Protein AF-A0A348ALP2-F1 (afdb_monomer)

Solvent-accessible surface area (backbone atoms only — not comparable to full-atom values): 5242 Å² total; per-residue (Å²): 134,88,81,88,82,88,78,81,83,78,79,73,76,77,82,71,79,73,82,64,64,51,76,44,83,44,77,40,68,68,56,64,70,60,54,54,52,47,28,62,77,39,70,34,48,77,38,83,73,48,75,49,76,58,90,96,42,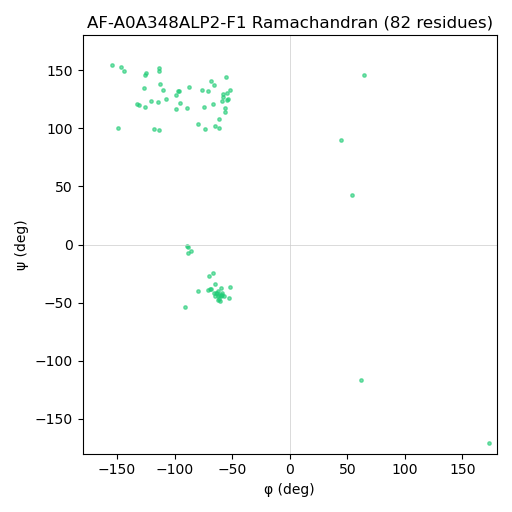56,38,38,31,30,39,34,34,25,51,63,74,35,46,54,53,39,51,55,52,51,51,57,60,73,76,106

Sequence (84 aa):
MNLQRMSTKKMGRRPTPKPVIVPEPVITSVKPERVAHLASECLVELRLVESRKEGAFWLHEYEVKGEPGKVEKFLARLRDIEMR

Radius of gyration: 22.91 Å; Cα contacts (8 Å, |Δi|>4): 105; chains: 1; bounding box: 57×34×69 Å

Foldseek 3Di:
DDDDDDDDDPDDDPPDPDQPWDWDKDKDLDDPVVLVVLCVVLVKDKDFPDWDDDPPTIITIITITDHPVSVVVSVVVRVVVRVD

Secondary structure (DSSP, 8-state):
-----------PPP-PPPP--EEEEEEE-S-HHHHHHHHHHHT-EEEEEEEEEETTEEEEEEEEEE-HHHHHHHHHHHHHHHT-

Mean predicted aligned error: 11.03 Å

Nearest PDB structures (foldseek):
  6dzs-assembly1_B  TM=5.725E-01  e=1.928E-01  Mycolicibacterium hassiacum DSM 44199
  8ucg-assembly1_B  TM=5.012E-01  e=1.803E-01  Palaeococcus pacificus DY20341
  8uch-assembly1_A-2  TM=5.082E-01  e=2.061E-01  Palaeococcus pacificus DY20341
  8ucf-assembly1_A  TM=5.203E-01  e=2.061E-01  Palaeococcus pacificus DY20341
  8uce-assembly1_B-2  TM=4.670E-01  e=3.763E-01  Palaeococcus pacificus DY20341

Structure (mmCIF, N/CA/C/O backbone):
data_AF-A0A348ALP2-F1
#
_entry.id   AF-A0A348ALP2-F1
#
loop_
_atom_site.group_PDB
_atom_site.id
_atom_site.type_symbol
_atom_site.label_atom_id
_atom_site.label_alt_id
_atom_site.label_comp_id
_atom_site.label_asym_id
_atom_site.label_entity_id
_atom_site.label_seq_id
_atom_site.pdbx_PDB_ins_code
_atom_site.Cartn_x
_atom_site.Cartn_y
_atom_site.Cartn_z
_atom_site.occupancy
_atom_site.B_iso_or_equiv
_atom_site.auth_seq_id
_atom_site.auth_comp_id
_atom_site.auth_asym_id
_atom_site.auth_atom_id
_atom_site.pdbx_PDB_model_num
ATOM 1 N N . MET A 1 1 ? -39.484 24.693 54.167 1.00 44.16 1 MET A N 1
ATOM 2 C CA . MET A 1 1 ? -39.640 23.235 53.971 1.00 44.16 1 MET A CA 1
ATOM 3 C C . MET A 1 1 ? -40.270 22.992 52.606 1.00 44.16 1 MET A C 1
ATOM 5 O O . MET A 1 1 ? -41.277 23.630 52.343 1.00 44.16 1 MET A O 1
ATOM 9 N N . ASN A 1 2 ? -39.692 22.067 51.822 1.00 43.75 2 ASN A N 1
ATOM 10 C CA . ASN A 1 2 ? -40.225 21.420 50.601 1.00 43.75 2 ASN A CA 1
ATOM 11 C C . ASN A 1 2 ? -40.494 22.316 49.366 1.00 43.75 2 ASN A C 1
ATOM 13 O O . ASN A 1 2 ? -40.868 23.466 49.502 1.00 43.75 2 ASN A O 1
ATOM 17 N N . LEU A 1 3 ? -40.319 21.888 48.111 1.00 48.88 3 LEU A N 1
ATOM 18 C CA . LEU A 1 3 ? -40.050 20.574 47.523 1.00 48.88 3 LEU A CA 1
ATOM 19 C C . LEU A 1 3 ? -39.321 20.771 46.173 1.00 48.88 3 LEU A C 1
ATOM 21 O O . LEU A 1 3 ? -39.452 21.803 45.518 1.00 48.88 3 LEU A O 1
ATOM 25 N N . GLN A 1 4 ? -38.558 19.757 45.782 1.00 55.12 4 GLN A N 1
ATOM 26 C CA . GLN A 1 4 ? -37.679 19.674 44.617 1.00 55.12 4 GLN A CA 1
ATOM 27 C C . GLN A 1 4 ? -38.366 19.966 43.2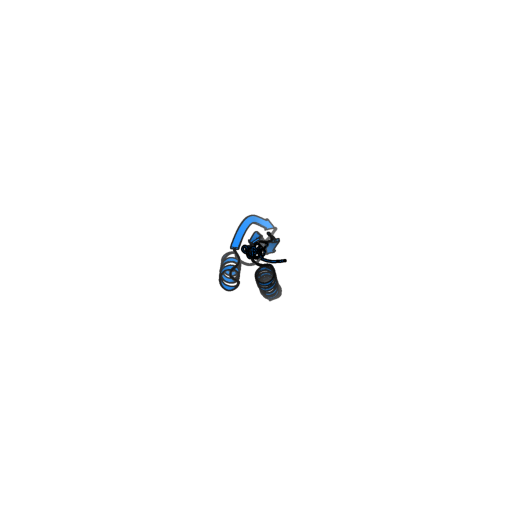69 1.00 55.12 4 GLN A C 1
ATOM 29 O O . GLN A 1 4 ? -39.466 19.488 43.001 1.00 55.12 4 GLN A O 1
ATOM 34 N N . ARG A 1 5 ? -37.640 20.619 42.352 1.00 53.50 5 ARG A N 1
ATOM 35 C CA . ARG A 1 5 ? -37.828 20.438 40.904 1.00 53.50 5 ARG A CA 1
ATOM 36 C C . ARG A 1 5 ? -36.579 19.785 40.326 1.00 53.50 5 ARG A C 1
ATOM 38 O O . ARG A 1 5 ? -35.569 20.437 40.084 1.00 53.50 5 ARG A O 1
ATOM 45 N N . MET A 1 6 ? -36.663 18.471 40.139 1.00 60.00 6 MET A N 1
ATOM 46 C CA . MET A 1 6 ? -35.758 17.727 39.273 1.00 60.00 6 MET A CA 1
ATOM 47 C C . MET A 1 6 ? -36.082 18.081 37.815 1.00 60.00 6 MET A C 1
ATOM 49 O O . MET A 1 6 ? -37.243 18.052 37.411 1.00 60.00 6 MET A O 1
ATOM 53 N N . SER A 1 7 ? -35.073 18.400 37.007 1.00 49.50 7 SER A N 1
ATOM 54 C CA . SER A 1 7 ? -35.206 18.408 35.547 1.00 49.50 7 SER A CA 1
ATOM 55 C C . SER A 1 7 ? -33.879 18.048 34.887 1.00 49.50 7 SER A C 1
ATOM 57 O O . SER A 1 7 ? -32.953 18.843 34.785 1.00 49.50 7 SER A O 1
ATOM 59 N N . THR A 1 8 ? -33.826 16.775 34.494 1.00 51.41 8 THR A N 1
ATOM 60 C CA . THR A 1 8 ? -33.167 16.221 33.304 1.00 51.41 8 THR A CA 1
ATOM 61 C C . THR A 1 8 ? -31.760 16.725 32.978 1.00 51.41 8 THR A C 1
ATOM 63 O O . THR A 1 8 ? -31.550 17.612 32.149 1.00 51.41 8 THR A O 1
ATOM 66 N N . LYS A 1 9 ? -30.772 16.028 33.543 1.00 50.50 9 LYS A N 1
ATOM 67 C CA . LYS A 1 9 ? -29.392 15.984 33.051 1.00 50.50 9 LYS A CA 1
ATOM 68 C C . LYS A 1 9 ? -29.393 15.393 31.632 1.00 50.50 9 LYS A C 1
ATOM 70 O O . LYS A 1 9 ? -29.503 14.180 31.469 1.00 50.50 9 LYS A O 1
ATOM 75 N N . LYS A 1 10 ? -29.303 16.242 30.598 1.00 56.75 10 LYS A N 1
ATOM 76 C CA . LYS A 1 10 ? -29.043 15.808 29.213 1.00 56.75 10 LYS A CA 1
ATOM 77 C C . LYS A 1 10 ? -27.740 15.001 29.200 1.00 56.75 10 LYS A C 1
ATOM 79 O O . LYS A 1 10 ? -26.673 15.553 29.457 1.00 56.75 10 LYS A O 1
ATOM 84 N N . MET A 1 11 ? -27.820 13.703 28.901 1.00 50.88 11 MET A N 1
ATOM 85 C CA . MET A 1 11 ? -26.650 12.910 28.523 1.00 50.88 11 MET A CA 1
ATOM 86 C C . MET A 1 11 ? -26.117 13.464 27.201 1.00 50.88 11 MET A C 1
ATOM 88 O O . MET A 1 11 ? -26.690 13.230 26.137 1.00 50.88 11 MET A O 1
ATOM 92 N N . GLY A 1 12 ? -25.037 14.240 27.275 1.00 54.62 12 GLY A N 1
ATOM 93 C CA . GLY A 1 12 ? -24.239 14.578 26.105 1.00 54.62 12 GLY A CA 1
ATOM 94 C C . GLY A 1 12 ? -23.729 13.287 25.474 1.00 54.62 12 GLY A C 1
ATOM 95 O O . GLY A 1 12 ? -23.099 12.469 26.146 1.00 54.62 12 GLY A O 1
ATOM 96 N N . ARG A 1 13 ? -24.038 13.083 24.192 1.00 59.53 13 ARG A N 1
ATOM 97 C CA . ARG A 1 13 ? -23.424 12.028 23.380 1.00 59.53 13 ARG A CA 1
ATOM 98 C C . ARG A 1 13 ? -21.908 12.200 23.497 1.00 59.53 13 ARG A C 1
ATOM 100 O O . ARG A 1 13 ? -21.414 13.302 23.262 1.00 59.53 13 ARG A O 1
ATOM 107 N N . ARG A 1 14 ? -21.178 11.150 23.896 1.00 61.66 14 ARG A N 1
ATOM 108 C CA . ARG A 1 14 ? -19.707 11.181 23.859 1.00 61.66 14 ARG A CA 1
ATOM 109 C C . ARG A 1 14 ? -19.305 11.538 22.424 1.00 61.66 14 ARG A C 1
ATOM 111 O O . ARG A 1 14 ? -19.841 10.904 21.512 1.00 61.66 14 ARG A O 1
ATOM 118 N N . PRO A 1 15 ? -18.419 12.519 22.194 1.00 58.75 15 PRO A N 1
ATOM 119 C CA . PRO A 1 15 ? -17.836 12.686 20.877 1.00 58.75 15 PRO A CA 1
ATOM 120 C C . PRO A 1 15 ? -17.080 11.391 20.577 1.00 58.75 15 PRO A C 1
ATOM 122 O O . PRO A 1 15 ? -16.084 11.079 21.225 1.00 58.75 15 PRO A O 1
ATOM 125 N N . THR A 1 16 ? -17.605 10.582 19.660 1.00 57.84 16 THR A N 1
ATOM 126 C CA . THR A 1 16 ? -16.835 9.486 19.082 1.00 57.84 16 THR A CA 1
ATOM 127 C C . THR A 1 16 ? -15.602 10.123 18.448 1.00 57.84 16 THR A C 1
ATOM 129 O O . THR A 1 16 ? -15.775 11.089 17.691 1.00 57.84 16 THR A O 1
ATOM 132 N N . PRO A 1 17 ? -14.378 9.673 18.775 1.00 58.28 17 PRO A N 1
ATOM 133 C CA . PRO A 1 17 ? -13.189 10.203 18.130 1.00 58.28 17 PRO A CA 1
ATOM 134 C C . PRO A 1 17 ? -13.388 10.053 16.624 1.00 58.28 17 PRO A C 1
ATOM 136 O O . PRO A 1 17 ? -13.724 8.972 16.139 1.00 58.28 17 PRO A O 1
ATOM 139 N N . LYS A 1 18 ? -13.284 11.167 15.892 1.00 59.94 18 LYS A N 1
ATOM 140 C CA . LYS A 1 18 ? -13.287 11.113 14.431 1.00 59.94 18 LYS A CA 1
ATOM 141 C C . LYS A 1 18 ? -12.118 10.202 14.045 1.00 59.94 18 LYS A C 1
ATOM 143 O O . LYS A 1 18 ? -11.034 10.419 14.593 1.00 59.94 18 LYS A O 1
ATOM 148 N N . PRO A 1 19 ? -12.313 9.192 13.182 1.00 59.06 19 PRO A N 1
ATOM 149 C CA . PRO A 1 19 ? -11.206 8.364 12.733 1.00 59.06 19 PRO A CA 1
ATOM 150 C C . PRO A 1 19 ? -10.158 9.299 12.131 1.00 59.06 19 PRO A C 1
ATOM 152 O O . PRO A 1 19 ? -10.449 10.065 11.211 1.00 59.06 19 PRO A O 1
ATOM 155 N N . VAL A 1 20 ? -8.974 9.321 12.739 1.00 61.31 20 VAL A N 1
ATOM 156 C CA . VAL A 1 20 ? -7.853 10.114 12.246 1.00 61.31 20 VAL A CA 1
ATOM 157 C C . VAL A 1 20 ? -7.358 9.384 11.009 1.00 61.31 20 VAL A C 1
ATOM 159 O O . VAL A 1 20 ? -6.693 8.359 11.114 1.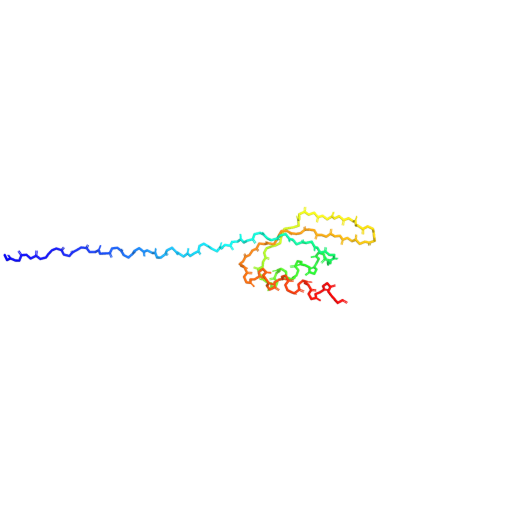00 61.31 20 VAL A O 1
ATOM 162 N N . ILE A 1 21 ? -7.772 9.871 9.843 1.00 68.12 21 ILE A N 1
ATOM 163 C CA . ILE A 1 21 ? -7.289 9.382 8.558 1.00 68.12 21 ILE A CA 1
ATOM 164 C C . ILE A 1 21 ? -5.936 10.050 8.350 1.00 68.12 21 ILE A C 1
ATOM 166 O O . ILE A 1 21 ? -5.877 11.249 8.071 1.00 68.12 21 ILE A O 1
ATOM 170 N N . VAL A 1 22 ? -4.860 9.297 8.560 1.00 68.56 22 VAL A N 1
ATOM 171 C CA . VAL A 1 22 ? -3.498 9.797 8.361 1.00 68.56 22 VAL A CA 1
ATOM 172 C C . VAL A 1 22 ? -3.113 9.527 6.906 1.00 68.56 22 VAL A C 1
ATOM 174 O O . VAL A 1 22 ? -3.113 8.360 6.511 1.00 68.56 22 VAL A O 1
ATOM 177 N N . PRO A 1 23 ? -2.851 10.565 6.090 1.00 75.69 23 PRO A N 1
ATOM 178 C CA . PRO A 1 23 ? -2.222 10.379 4.794 1.00 75.69 23 PRO A CA 1
ATOM 179 C C . PRO A 1 23 ? -0.739 10.070 5.012 1.00 75.69 23 PRO A C 1
ATOM 181 O O . PRO A 1 23 ? -0.012 10.900 5.559 1.00 75.69 23 PRO A O 1
ATOM 184 N N . GLU A 1 24 ? -0.295 8.891 4.591 1.00 81.38 24 GLU A N 1
ATOM 185 C CA . GLU A 1 24 ? 1.113 8.501 4.663 1.00 81.38 24 GLU A CA 1
ATOM 186 C C . GLU A 1 24 ? 1.687 8.324 3.247 1.00 81.38 24 GLU A C 1
ATOM 188 O O . GLU A 1 24 ? 1.116 7.561 2.457 1.00 81.38 24 GLU A O 1
ATOM 193 N N . PRO A 1 25 ? 2.766 9.050 2.883 1.00 86.38 25 PRO A N 1
ATOM 194 C CA . PRO A 1 25 ? 3.4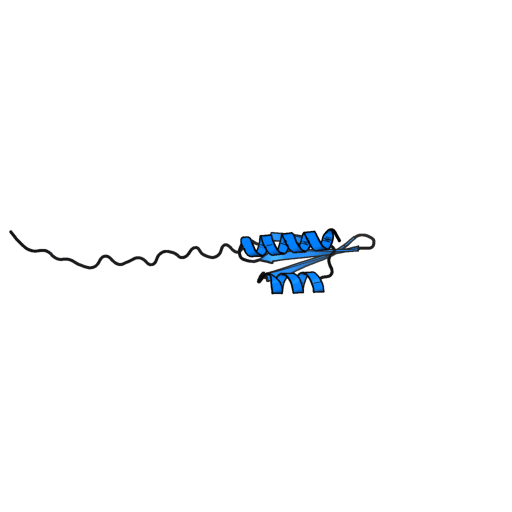04 8.907 1.582 1.00 86.38 25 PRO A CA 1
ATOM 195 C C . PRO A 1 25 ? 4.255 7.637 1.540 1.00 86.38 25 PRO A C 1
ATOM 197 O O . PRO A 1 25 ? 5.050 7.360 2.439 1.00 86.38 25 PRO A O 1
ATOM 200 N N . VAL A 1 26 ? 4.105 6.870 0.466 1.00 88.94 26 VAL A N 1
ATOM 201 C CA . VAL A 1 26 ? 4.773 5.587 0.262 1.00 88.94 26 VAL A CA 1
ATOM 202 C C . VAL A 1 26 ? 5.361 5.551 -1.133 1.00 88.94 26 VAL A C 1
ATOM 204 O O . VAL A 1 26 ? 4.635 5.634 -2.117 1.00 88.94 26 VAL A O 1
ATOM 207 N N . ILE A 1 27 ? 6.674 5.374 -1.221 1.00 90.81 27 ILE A N 1
ATOM 208 C CA . ILE A 1 27 ? 7.378 5.178 -2.487 1.00 90.81 27 ILE A CA 1
ATOM 209 C C . ILE A 1 27 ? 7.798 3.717 -2.548 1.00 90.81 27 ILE A C 1
ATOM 211 O O . ILE A 1 27 ? 8.457 3.232 -1.633 1.00 90.81 27 ILE A O 1
ATOM 215 N N . THR A 1 28 ? 7.415 3.020 -3.614 1.00 90.44 28 THR A N 1
ATOM 216 C CA . THR A 1 28 ? 7.743 1.604 -3.785 1.00 90.44 28 THR A CA 1
ATOM 217 C C . THR A 1 28 ? 8.023 1.259 -5.243 1.00 90.44 28 THR A C 1
ATOM 219 O O . THR A 1 28 ? 7.458 1.855 -6.163 1.00 90.44 28 THR A O 1
ATOM 222 N N . SER A 1 29 ? 8.897 0.275 -5.457 1.00 91.00 29 SER A N 1
ATOM 223 C CA . SER A 1 29 ? 9.129 -0.335 -6.775 1.00 91.00 29 SER A CA 1
ATOM 224 C C . SER A 1 29 ? 8.192 -1.516 -7.061 1.00 91.00 29 SER A C 1
ATOM 226 O O . SER A 1 29 ? 8.220 -2.107 -8.144 1.00 91.00 29 SER A O 1
ATOM 228 N N . VAL A 1 30 ? 7.338 -1.875 -6.095 1.00 88.88 30 VAL A N 1
ATOM 229 C CA . VAL A 1 30 ? 6.372 -2.961 -6.241 1.00 88.88 30 VAL A CA 1
ATOM 230 C C . VAL A 1 30 ? 5.346 -2.600 -7.312 1.00 88.88 30 VAL A C 1
ATOM 232 O O . VAL A 1 30 ? 4.823 -1.485 -7.365 1.00 88.88 30 VAL A O 1
ATOM 235 N N . LYS A 1 31 ? 5.027 -3.583 -8.162 1.00 88.38 31 LYS A N 1
ATOM 236 C CA . LYS A 1 31 ? 4.035 -3.430 -9.232 1.00 88.38 31 LYS A CA 1
ATOM 237 C C . LYS A 1 31 ? 2.709 -2.880 -8.679 1.00 88.38 31 LYS A C 1
ATOM 239 O O . LYS A 1 31 ? 2.195 -3.467 -7.720 1.00 88.38 31 LYS A O 1
ATOM 244 N N . PRO A 1 32 ? 2.097 -1.867 -9.323 1.00 88.94 32 PRO A N 1
ATOM 245 C CA . PRO A 1 32 ? 0.861 -1.237 -8.854 1.00 88.94 32 PRO A CA 1
ATOM 246 C C . PRO A 1 32 ? -0.272 -2.222 -8.553 1.00 88.94 32 PRO A C 1
ATOM 248 O O . PRO A 1 32 ? -0.989 -2.055 -7.574 1.00 88.94 32 PRO A O 1
ATOM 251 N N . GLU A 1 33 ? -0.389 -3.294 -9.339 1.00 91.12 33 GLU A N 1
ATOM 252 C CA . GLU A 1 33 ? -1.388 -4.356 -9.159 1.00 91.12 33 GLU A CA 1
ATOM 253 C C . GLU A 1 33 ? -1.285 -5.037 -7.782 1.00 91.12 33 GLU A C 1
ATOM 255 O O . GLU A 1 33 ? -2.295 -5.250 -7.112 1.00 91.12 33 GLU A O 1
ATOM 260 N N . ARG A 1 34 ? -0.059 -5.341 -7.322 1.00 91.12 34 ARG A N 1
ATOM 261 C CA . ARG A 1 34 ? 0.175 -5.950 -5.999 1.00 91.12 34 ARG A CA 1
ATOM 262 C C . ARG A 1 34 ? -0.102 -4.957 -4.878 1.00 91.12 34 ARG A C 1
ATOM 264 O O . ARG A 1 34 ? -0.674 -5.342 -3.862 1.00 91.12 34 ARG A O 1
ATOM 271 N N . VAL A 1 35 ? 0.284 -3.697 -5.068 1.00 91.94 35 VAL A N 1
ATOM 272 C CA . VAL A 1 35 ? 0.057 -2.625 -4.089 1.00 91.94 35 VAL A CA 1
ATOM 273 C C . VAL A 1 35 ? -1.448 -2.372 -3.919 1.00 91.94 35 VAL A C 1
ATOM 275 O O . VAL A 1 35 ? -1.942 -2.334 -2.794 1.00 91.94 35 VAL A O 1
ATOM 278 N N . ALA A 1 36 ? -2.200 -2.318 -5.023 1.00 91.31 36 ALA A N 1
ATOM 279 C CA . ALA A 1 36 ? -3.655 -2.183 -5.022 1.00 91.31 36 ALA A CA 1
ATOM 280 C C . ALA A 1 36 ? -4.352 -3.364 -4.328 1.00 91.31 36 ALA A C 1
ATOM 282 O O . ALA A 1 36 ? -5.248 -3.159 -3.507 1.00 91.31 36 ALA A O 1
ATOM 283 N N . HIS A 1 37 ? -3.907 -4.596 -4.599 1.00 93.81 37 HIS A N 1
ATOM 284 C CA . HIS A 1 37 ? -4.431 -5.782 -3.923 1.00 93.81 37 HIS A CA 1
ATOM 285 C C . HIS A 1 37 ? -4.186 -5.724 -2.407 1.00 93.81 37 HIS A C 1
ATOM 287 O O . HIS A 1 37 ? -5.112 -5.919 -1.622 1.00 93.81 37 HIS A O 1
ATOM 293 N N . LEU A 1 38 ? -2.963 -5.386 -1.982 1.00 93.19 38 LEU A N 1
ATOM 294 C CA . LEU A 1 38 ? -2.612 -5.236 -0.566 1.00 93.19 38 LEU A CA 1
ATOM 295 C C . LEU A 1 38 ? -3.462 -4.185 0.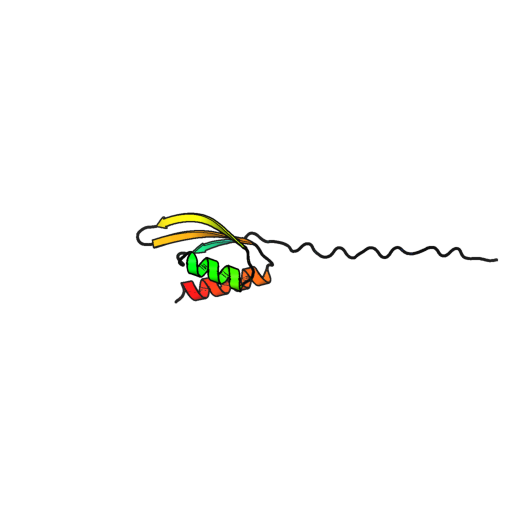150 1.00 93.19 38 LEU A C 1
ATOM 297 O O . LEU A 1 38 ? -3.873 -4.400 1.291 1.00 93.19 38 LEU A O 1
ATOM 301 N N . ALA A 1 39 ? -3.723 -3.051 -0.497 1.00 92.31 39 ALA A N 1
ATOM 302 C CA . ALA A 1 39 ? -4.554 -2.009 0.088 1.00 92.31 39 ALA A CA 1
ATOM 303 C C . ALA A 1 39 ? -6.000 -2.460 0.273 1.00 92.31 39 ALA A C 1
ATOM 305 O O . ALA A 1 39 ? -6.575 -2.239 1.340 1.00 92.31 39 ALA A O 1
ATOM 306 N N . SER A 1 40 ? -6.547 -3.174 -0.715 1.00 92.56 40 SER A N 1
ATOM 307 C CA . SER A 1 40 ? -7.869 -3.788 -0.604 1.00 92.56 40 SER A CA 1
ATOM 308 C C . SER A 1 40 ? -7.933 -4.790 0.553 1.00 92.56 40 SER A C 1
ATOM 310 O O . SER A 1 40 ? -8.888 -4.766 1.327 1.00 92.56 40 SER A O 1
ATOM 312 N N . GLU A 1 41 ? -6.918 -5.644 0.721 1.00 93.50 41 GLU A N 1
ATOM 313 C CA . GLU A 1 41 ? -6.849 -6.595 1.842 1.00 93.50 41 GLU A CA 1
ATOM 314 C C . GLU A 1 41 ? -6.735 -5.906 3.208 1.00 93.50 41 GLU A C 1
ATOM 316 O O . GLU A 1 41 ? -7.239 -6.409 4.215 1.00 93.50 41 GLU A O 1
ATOM 321 N N . CYS A 1 42 ? -6.044 -4.766 3.260 1.00 92.12 42 CYS A N 1
ATOM 322 C CA . CYS A 1 42 ? -5.812 -4.019 4.495 1.00 92.12 42 CYS A CA 1
ATOM 323 C C . CYS A 1 42 ? -6.910 -2.987 4.792 1.00 92.12 42 CYS A C 1
ATOM 325 O O . CYS A 1 42 ? -6.863 -2.360 5.850 1.00 92.12 42 CYS A O 1
ATOM 327 N N . LEU A 1 43 ? -7.914 -2.849 3.915 1.00 91.06 43 LEU A N 1
ATOM 328 C CA . LEU A 1 43 ? -8.992 -1.860 4.016 1.00 91.06 43 LEU A CA 1
ATOM 329 C C . LEU A 1 43 ? -8.452 -0.425 4.150 1.00 91.06 43 LEU A C 1
ATOM 331 O O . LEU A 1 43 ? -8.934 0.351 4.981 1.00 91.06 43 LEU A O 1
ATOM 335 N N . VAL A 1 44 ? -7.428 -0.103 3.357 1.00 92.69 44 VAL A N 1
ATOM 336 C CA . VAL A 1 44 ? -6.863 1.246 3.226 1.00 92.69 44 VAL A CA 1
ATOM 337 C C . VAL A 1 44 ? -7.121 1.777 1.823 1.00 92.69 44 VAL A C 1
ATOM 339 O O . VAL A 1 44 ? -7.192 1.022 0.854 1.00 92.69 44 VAL A O 1
ATOM 342 N N . GLU A 1 45 ? -7.265 3.088 1.710 1.00 91.06 45 GLU A N 1
ATOM 343 C CA . GLU A 1 45 ? -7.372 3.771 0.430 1.00 91.06 45 GLU A CA 1
ATOM 344 C C . GLU A 1 45 ? -5.973 4.099 -0.088 1.00 91.06 45 GLU A C 1
ATOM 346 O O . GLU A 1 45 ? -5.118 4.586 0.653 1.00 91.06 45 GLU A O 1
ATOM 351 N N . LEU A 1 46 ? -5.750 3.850 -1.375 1.00 91.81 46 L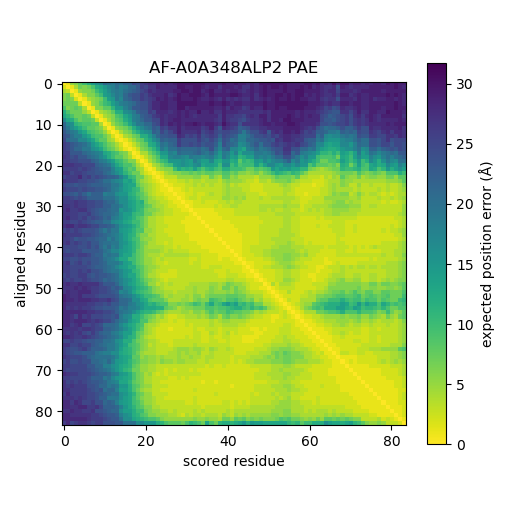EU A N 1
ATOM 352 C CA . LEU A 1 46 ? -4.541 4.248 -2.084 1.00 91.81 46 LEU A CA 1
ATOM 353 C C . LEU A 1 46 ? -4.878 5.310 -3.112 1.00 91.81 46 LEU A C 1
ATOM 355 O O . LEU A 1 46 ? -5.829 5.175 -3.882 1.00 91.81 46 LEU A O 1
ATOM 359 N N . ARG A 1 47 ? -4.014 6.311 -3.200 1.00 91.31 47 ARG A N 1
ATOM 360 C CA . ARG A 1 47 ? -4.005 7.264 -4.297 1.00 91.31 47 ARG A CA 1
ATOM 361 C C . ARG A 1 47 ? -2.618 7.291 -4.907 1.00 91.31 47 ARG A C 1
ATOM 363 O O . ARG A 1 47 ? -1.668 7.654 -4.229 1.00 91.31 47 ARG A O 1
ATOM 370 N N . LEU A 1 48 ? -2.503 6.935 -6.182 1.00 89.75 48 LEU A N 1
ATOM 371 C CA . LEU A 1 48 ? -1.259 7.131 -6.920 1.00 89.75 48 LEU A CA 1
ATOM 372 C C . LEU A 1 48 ? -1.009 8.639 -7.068 1.00 89.75 48 LEU A C 1
ATOM 374 O O . LEU A 1 48 ? -1.860 9.357 -7.596 1.00 89.75 48 LEU A O 1
ATOM 378 N N . VAL A 1 49 ? 0.128 9.100 -6.558 1.00 91.75 49 VAL A N 1
ATOM 379 C CA . VAL A 1 49 ? 0.577 10.494 -6.628 1.00 91.75 49 VAL A CA 1
ATOM 380 C C . VAL A 1 49 ? 1.424 10.681 -7.876 1.00 91.75 49 VAL A C 1
ATOM 382 O O . VAL A 1 49 ? 1.115 11.526 -8.711 1.00 91.75 49 VAL A O 1
ATOM 385 N N . GLU A 1 50 ? 2.450 9.846 -8.033 1.00 91.31 50 GLU A N 1
ATOM 386 C CA . GLU A 1 50 ? 3.394 9.935 -9.139 1.00 91.31 50 GLU A CA 1
ATOM 387 C C . GLU A 1 50 ? 3.889 8.543 -9.545 1.00 91.31 50 GLU A C 1
ATOM 389 O O . GLU A 1 50 ? 3.915 7.595 -8.761 1.00 91.31 50 GLU A O 1
ATOM 394 N N . SER A 1 51 ? 4.269 8.390 -10.809 1.00 91.44 51 SER A N 1
ATOM 395 C CA . SER A 1 51 ? 5.027 7.235 -11.283 1.00 91.44 51 SER A CA 1
ATOM 396 C C . SER A 1 51 ? 6.203 7.734 -12.093 1.00 91.44 51 SER A C 1
ATOM 398 O O . SER A 1 51 ? 6.014 8.399 -13.111 1.00 91.44 51 SER A O 1
ATOM 400 N N . ARG A 1 52 ? 7.413 7.398 -11.655 1.00 92.19 52 ARG A N 1
ATOM 401 C CA . ARG A 1 52 ? 8.646 7.803 -12.323 1.00 92.19 52 ARG A CA 1
ATOM 402 C C . ARG A 1 52 ? 9.498 6.592 -12.656 1.00 92.19 52 ARG A C 1
ATOM 404 O O . ARG A 1 52 ? 9.506 5.597 -11.935 1.00 92.19 52 ARG A O 1
ATOM 411 N N . LYS A 1 53 ? 10.233 6.677 -13.760 1.00 91.31 53 LYS A N 1
ATOM 412 C CA . LYS A 1 53 ? 11.215 5.662 -14.135 1.00 91.31 53 LYS A CA 1
ATOM 413 C C . LYS A 1 53 ? 12.589 6.101 -13.648 1.00 91.31 53 LYS A C 1
ATOM 415 O O . LYS A 1 53 ? 13.066 7.162 -14.042 1.00 91.31 53 LYS A O 1
ATOM 420 N N . GLU A 1 54 ? 13.225 5.279 -12.826 1.00 88.62 54 GLU A N 1
ATOM 421 C CA . GLU A 1 54 ? 14.556 5.532 -12.282 1.00 88.62 54 GLU A CA 1
ATOM 422 C C . GLU A 1 54 ? 15.504 4.423 -12.761 1.00 88.62 54 GLU A C 1
ATOM 424 O O . GLU A 1 54 ? 15.489 3.285 -12.289 1.00 88.62 54 GLU A O 1
ATOM 429 N N . GLY A 1 55 ? 16.275 4.732 -13.809 1.00 87.31 55 GLY A N 1
ATOM 430 C CA . GLY A 1 55 ? 17.133 3.761 -14.490 1.00 87.31 55 GLY A CA 1
ATOM 431 C C . GLY A 1 55 ? 16.337 2.613 -15.124 1.00 87.31 55 GLY A C 1
ATOM 432 O O . GLY A 1 55 ? 15.551 2.819 -16.054 1.00 87.31 55 GLY A O 1
ATOM 433 N N . ALA A 1 56 ? 16.564 1.391 -14.636 1.00 86.75 56 ALA A N 1
ATOM 434 C CA . ALA A 1 56 ? 15.883 0.180 -15.099 1.00 86.75 56 ALA A CA 1
ATOM 435 C C . ALA A 1 56 ? 14.562 -0.112 -14.358 1.00 86.75 56 ALA A C 1
ATOM 437 O O . ALA A 1 56 ? 13.833 -1.015 -14.769 1.00 86.75 56 ALA A O 1
ATOM 438 N N . PHE A 1 57 ? 14.237 0.640 -13.302 1.00 85.00 57 PHE A N 1
ATOM 439 C CA . PHE A 1 57 ? 13.106 0.360 -12.418 1.00 85.00 57 PHE A CA 1
ATOM 440 C C . PHE A 1 57 ? 12.020 1.433 -12.525 1.00 85.00 57 PHE A C 1
ATOM 442 O O . PHE A 1 57 ? 12.288 2.592 -12.844 1.00 85.00 57 PHE A O 1
ATOM 449 N N . TRP A 1 58 ? 10.778 1.038 -12.254 1.00 89.19 58 TRP A N 1
ATOM 450 C CA . TRP A 1 58 ? 9.675 1.968 -12.039 1.00 89.19 58 TRP A CA 1
ATOM 451 C C . TRP A 1 58 ? 9.494 2.178 -10.542 1.00 89.19 58 TRP A C 1
ATOM 453 O O . TRP A 1 58 ? 9.466 1.214 -9.781 1.00 89.19 58 TRP A O 1
ATOM 463 N N . LEU A 1 59 ? 9.385 3.437 -10.138 1.00 91.69 59 LEU A N 1
ATOM 464 C CA . LEU A 1 59 ? 9.025 3.852 -8.793 1.00 91.69 59 LEU A CA 1
ATOM 465 C C . LEU A 1 59 ? 7.635 4.468 -8.840 1.00 91.69 59 LEU A C 1
ATOM 467 O O . LEU A 1 59 ? 7.333 5.306 -9.692 1.00 91.69 59 LEU A O 1
ATOM 471 N N . HIS A 1 60 ? 6.800 4.046 -7.905 1.00 92.00 60 HIS A N 1
ATOM 472 C CA . HIS A 1 60 ? 5.438 4.514 -7.765 1.00 92.00 60 HIS A CA 1
ATOM 473 C C . HIS A 1 60 ? 5.281 5.141 -6.386 1.00 92.00 60 HIS A C 1
ATOM 475 O O . HIS A 1 60 ? 5.560 4.503 -5.368 1.00 92.00 60 HIS A O 1
ATOM 481 N N . GLU A 1 61 ? 4.850 6.394 -6.368 1.00 91.38 61 GLU A N 1
ATOM 482 C CA . GLU A 1 61 ? 4.534 7.128 -5.155 1.00 91.38 61 GLU A CA 1
ATOM 483 C C . GLU A 1 61 ? 3.027 7.093 -4.921 1.00 91.38 61 GLU A C 1
ATOM 485 O O . GLU A 1 61 ? 2.232 7.426 -5.804 1.00 91.38 61 GLU A O 1
ATOM 490 N N . TYR A 1 62 ? 2.637 6.695 -3.718 1.00 92.31 62 TYR A N 1
ATOM 491 C CA . TYR A 1 62 ? 1.259 6.586 -3.285 1.00 92.31 62 TYR A CA 1
ATOM 492 C C . TYR A 1 62 ? 1.026 7.382 -2.009 1.00 92.31 62 TYR A C 1
ATOM 494 O O . TYR A 1 62 ? 1.860 7.415 -1.112 1.00 92.31 62 TYR A O 1
ATOM 502 N N . GLU A 1 63 ? -0.163 7.951 -1.897 1.00 91.81 63 GLU A N 1
ATOM 503 C CA . GLU A 1 63 ? -0.723 8.456 -0.655 1.00 91.81 63 GLU A CA 1
ATOM 504 C C . GLU A 1 63 ? -1.678 7.387 -0.109 1.00 91.81 63 GLU A C 1
ATOM 506 O O . GLU A 1 63 ? -2.676 7.046 -0.752 1.00 91.81 63 GLU A O 1
ATOM 511 N N . VAL A 1 64 ? -1.353 6.835 1.061 1.00 91.75 64 VAL A N 1
ATOM 512 C CA . VAL A 1 64 ? -2.176 5.837 1.755 1.00 91.75 64 VAL A CA 1
ATOM 513 C C . VAL A 1 64 ? -3.040 6.542 2.786 1.00 91.75 64 VAL A C 1
ATOM 515 O O . VAL A 1 64 ? -2.534 7.341 3.567 1.00 91.75 64 VAL A O 1
ATOM 518 N N . LYS A 1 65 ? -4.335 6.233 2.823 1.00 90.62 65 LYS A N 1
ATOM 519 C CA . LYS A 1 65 ? -5.283 6.767 3.805 1.00 90.62 65 LYS A CA 1
ATOM 520 C C . LYS A 1 65 ? -6.024 5.640 4.497 1.00 90.62 65 LYS A C 1
ATOM 522 O O . LYS A 1 65 ? -6.532 4.720 3.865 1.00 90.62 65 LYS A O 1
ATOM 527 N N . GLY A 1 66 ? -6.134 5.727 5.813 1.00 89.56 66 GLY A N 1
ATOM 528 C CA . GLY A 1 66 ? -6.901 4.762 6.584 1.00 89.56 66 GLY A CA 1
ATOM 529 C C . GLY A 1 66 ? -6.747 4.968 8.078 1.00 89.56 66 GLY A C 1
ATOM 530 O O . GLY A 1 66 ? -6.178 5.959 8.534 1.00 89.56 66 GLY A O 1
ATOM 531 N N . GLU A 1 67 ? -7.265 4.010 8.840 1.00 89.19 67 GLU A N 1
ATOM 532 C CA . GLU A 1 67 ? -7.007 3.950 10.276 1.00 89.19 67 GLU A CA 1
ATOM 533 C C . GLU A 1 67 ? -5.532 3.601 10.527 1.00 89.19 67 GLU A C 1
ATOM 535 O O . GLU A 1 67 ? -5.009 2.717 9.844 1.00 89.19 67 GLU A O 1
ATOM 540 N N . PRO A 1 68 ? -4.873 4.214 11.525 1.00 84.69 68 PRO A N 1
ATOM 541 C CA . PRO A 1 68 ? -3.433 4.066 11.745 1.00 84.69 68 PRO A CA 1
ATOM 542 C C . PRO A 1 68 ? -2.986 2.598 11.826 1.00 84.69 68 PRO A C 1
ATOM 544 O O . PRO A 1 68 ? -2.094 2.197 11.090 1.00 84.69 68 PRO A O 1
ATOM 547 N N . GLY A 1 69 ? -3.694 1.744 12.576 1.00 88.06 69 GLY A N 1
ATOM 548 C CA . GLY A 1 69 ? -3.334 0.321 12.675 1.00 88.06 69 GLY A CA 1
ATOM 549 C C . GLY A 1 69 ? -3.491 -0.481 11.371 1.00 88.06 69 GLY A C 1
ATOM 550 O O . GLY A 1 69 ? -2.822 -1.497 11.180 1.00 88.06 69 GLY A O 1
ATOM 551 N N . LYS A 1 70 ? -4.357 -0.043 10.446 1.00 90.69 70 LYS A N 1
ATOM 552 C CA . LYS A 1 70 ? -4.496 -0.656 9.112 1.00 90.69 70 LYS A CA 1
ATOM 553 C C . LYS A 1 70 ? -3.396 -0.183 8.170 1.00 90.69 70 LYS A C 1
ATOM 555 O O . LYS A 1 70 ? -2.855 -0.997 7.423 1.00 90.69 70 LYS A O 1
ATOM 560 N N . VAL A 1 71 ? -3.053 1.103 8.243 1.00 89.94 71 VAL A N 1
ATOM 561 C CA . VAL A 1 71 ? -1.942 1.699 7.494 1.00 89.94 71 VAL A CA 1
ATOM 562 C C . VAL A 1 71 ? -0.621 1.050 7.914 1.00 89.94 71 VAL A C 1
ATOM 564 O O . VAL A 1 71 ? 0.095 0.544 7.058 1.00 89.94 71 VAL A O 1
ATOM 567 N N . GLU A 1 72 ? -0.355 0.911 9.216 1.00 90.75 72 GLU A N 1
ATOM 568 C CA . GLU A 1 72 ? 0.834 0.212 9.728 1.00 90.75 72 GLU A CA 1
ATOM 569 C C . GLU A 1 72 ? 0.920 -1.237 9.225 1.00 90.75 72 GLU A C 1
ATOM 571 O O . GLU A 1 72 ? 1.973 -1.687 8.768 1.00 90.75 72 GLU A O 1
ATOM 576 N N . LYS A 1 73 ? -0.201 -1.971 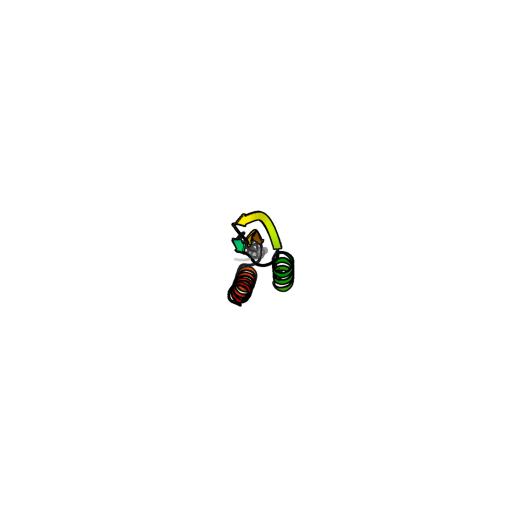9.242 1.00 91.94 73 LYS A N 1
ATOM 577 C CA . LYS A 1 73 ? -0.260 -3.348 8.730 1.00 91.94 73 LYS A CA 1
ATOM 578 C C . LYS A 1 73 ? 0.017 -3.420 7.226 1.00 91.94 73 LYS A C 1
ATOM 580 O O . LYS A 1 73 ? 0.720 -4.330 6.782 1.00 91.94 73 LYS A O 1
ATOM 585 N N . PHE A 1 74 ? -0.534 -2.486 6.453 1.00 93.31 74 PHE A N 1
ATOM 586 C CA . PHE A 1 74 ? -0.286 -2.375 5.017 1.00 93.31 74 PHE A CA 1
ATOM 587 C C . PHE A 1 74 ? 1.200 -2.129 4.734 1.00 93.31 74 PHE A C 1
ATOM 589 O O . PHE A 1 74 ? 1.800 -2.855 3.944 1.00 93.31 74 PHE A O 1
ATOM 596 N N . LEU A 1 75 ? 1.815 -1.175 5.434 1.00 91.62 75 LEU A N 1
ATOM 597 C CA . LEU A 1 75 ? 3.227 -0.824 5.272 1.00 91.62 75 LEU A CA 1
ATOM 598 C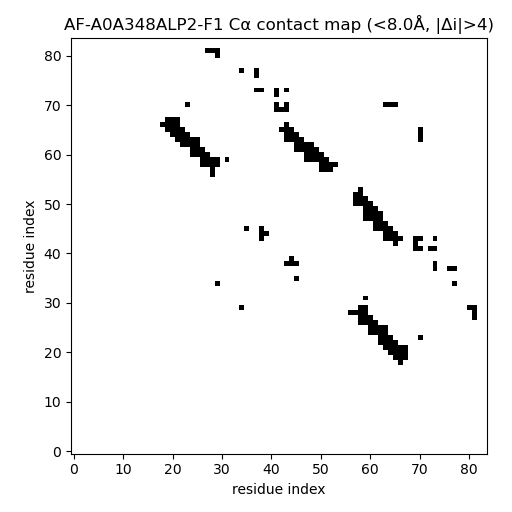 C . LEU A 1 75 ? 4.159 -1.974 5.647 1.00 91.62 75 LEU A C 1
ATOM 600 O O . LEU A 1 75 ? 5.119 -2.250 4.930 1.00 91.62 75 LEU A O 1
ATOM 604 N N . ALA A 1 76 ? 3.862 -2.678 6.741 1.00 92.94 76 ALA A N 1
ATOM 605 C CA . ALA A 1 76 ? 4.630 -3.847 7.154 1.00 92.94 76 ALA A CA 1
ATOM 606 C C . ALA A 1 76 ? 4.608 -4.946 6.079 1.00 92.94 76 ALA A C 1
ATOM 608 O O . ALA A 1 76 ? 5.651 -5.508 5.749 1.00 92.94 76 ALA A O 1
ATOM 609 N N . ARG A 1 77 ? 3.438 -5.218 5.483 1.00 92.75 77 ARG A N 1
ATOM 610 C CA . ARG A 1 77 ? 3.315 -6.182 4.377 1.00 92.75 77 ARG A CA 1
ATOM 611 C C . ARG A 1 77 ? 3.992 -5.709 3.098 1.00 92.75 77 ARG A C 1
ATOM 613 O O . ARG A 1 77 ? 4.578 -6.525 2.395 1.00 92.75 77 ARG A O 1
ATOM 620 N N . LEU A 1 78 ? 3.907 -4.419 2.784 1.00 91.81 78 LEU A N 1
ATOM 621 C CA . LEU A 1 78 ? 4.560 -3.864 1.604 1.00 91.81 78 LEU A CA 1
ATOM 622 C C . LEU A 1 78 ? 6.083 -4.023 1.701 1.00 91.81 78 LEU A C 1
ATOM 624 O O . LEU A 1 78 ? 6.699 -4.502 0.754 1.00 91.81 78 LEU A O 1
ATOM 628 N N . ARG A 1 79 ? 6.667 -3.735 2.871 1.00 91.00 79 ARG A N 1
ATOM 629 C CA . ARG A 1 79 ? 8.099 -3.947 3.127 1.00 91.00 79 ARG A CA 1
ATOM 630 C C . ARG A 1 79 ? 8.516 -5.416 3.039 1.00 91.00 79 ARG A C 1
ATOM 632 O O . ARG A 1 79 ? 9.574 -5.700 2.490 1.00 91.00 79 ARG A O 1
ATOM 639 N N . ASP A 1 80 ? 7.699 -6.346 3.538 1.00 91.12 80 ASP A N 1
ATOM 640 C CA . ASP A 1 80 ? 7.965 -7.791 3.405 1.00 91.12 80 ASP A CA 1
ATOM 641 C C . ASP A 1 80 ? 8.037 -8.226 1.931 1.00 91.12 80 ASP A C 1
ATOM 643 O O . ASP A 1 80 ? 8.884 -9.034 1.555 1.00 91.12 80 ASP A O 1
ATOM 647 N N . ILE A 1 81 ? 7.195 -7.638 1.073 1.00 88.62 81 ILE A N 1
ATOM 648 C CA . ILE A 1 81 ? 7.238 -7.871 -0.374 1.00 88.62 81 ILE A CA 1
ATOM 649 C C . ILE A 1 81 ? 8.487 -7.262 -1.017 1.00 88.62 81 ILE A C 1
ATOM 651 O 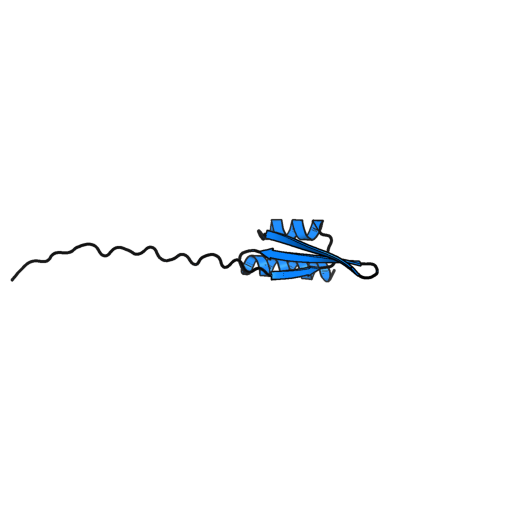O . ILE A 1 81 ? 9.027 -7.871 -1.934 1.00 88.62 81 ILE A O 1
ATOM 655 N N . GLU A 1 82 ? 8.932 -6.085 -0.578 1.00 85.75 82 GLU A N 1
ATOM 656 C CA . GLU A 1 82 ? 10.128 -5.428 -1.128 1.00 85.75 82 GLU A CA 1
ATOM 657 C C . GLU A 1 82 ? 11.435 -6.141 -0.769 1.00 85.75 82 GLU A C 1
ATOM 659 O O . GLU A 1 82 ? 12.408 -6.038 -1.510 1.00 85.75 82 GLU A O 1
ATOM 664 N N . MET A 1 83 ? 11.472 -6.862 0.354 1.00 84.56 83 MET A N 1
ATOM 665 C CA . MET A 1 83 ? 12.657 -7.603 0.805 1.00 84.56 83 MET A CA 1
ATOM 666 C C . MET A 1 83 ? 12.788 -9.011 0.199 1.00 84.56 83 MET A C 1
ATOM 668 O O . MET A 1 83 ? 13.788 -9.682 0.462 1.00 84.56 83 MET A O 1
ATOM 672 N N . ARG A 1 84 ? 11.795 -9.476 -0.568 1.00 67.62 84 ARG A N 1
ATOM 673 C CA . ARG A 1 84 ? 11.774 -10.796 -1.219 1.00 67.62 84 ARG A CA 1
ATOM 674 C C . ARG A 1 84 ? 12.121 -10.715 -2.697 1.00 67.62 84 ARG A C 1
ATOM 676 O O . ARG A 1 84 ? 12.935 -11.558 -3.129 1.00 67.62 84 ARG A O 1
#

Organism: NCBI:txid1930071

pLDDT: mean 80.9, std 15.61, range [43.75, 93.81]